Protein AF-A0A523WJW7-F1 (afdb_monomer)

Radius of gyration: 17.81 Å; Cα contacts (8 Å, |Δi|>4): 23; chains: 1; bounding box: 46×19×58 Å

Sequence (70 aa):
MKGRIKSRARVKVLLEISLPDTWGGDCLLSQVYKQAKDSAANIIVQKISASMKDIRVIGKAEVVAILVEE

Solvent-accessible surface area (backbone atoms only — not comparable to full-atom values): 5178 Å² total; per-residue (Å²): 132,86,76,86,77,91,77,85,85,89,83,88,81,89,82,88,84,87,77,92,76,86,76,64,93,82,56,52,68,72,53,50,57,49,51,52,41,55,51,52,52,49,52,51,47,57,64,43,53,76,75,37,94,84,77,73,90,89,72,81,80,79,84,91,80,84,89,84,86,134

Mean predicted aligned error: 8.73 Å

Foldseek 3Di:
DPDDDPDDDDDDDDDDDDDPDDDDPPDDPVRVQVVVQVVVVVVCCVVVVVPDVPDDDDDRDGDPDDDDDD

Structure (mmCIF, N/CA/C/O backbone):
data_AF-A0A523WJW7-F1
#
_entry.id   AF-A0A523WJW7-F1
#
loop_
_atom_site.group_PDB
_atom_site.id
_atom_site.type_symbol
_atom_site.label_atom_id
_atom_site.label_alt_id
_atom_site.label_comp_id
_atom_site.label_asym_id
_atom_site.label_entity_id
_atom_site.label_seq_id
_atom_site.pdbx_PDB_ins_code
_atom_site.Cartn_x
_atom_site.Cartn_y
_atom_site.Cartn_z
_atom_site.occupancy
_atom_site.B_iso_or_equiv
_atom_site.auth_seq_id
_atom_site.auth_comp_id
_atom_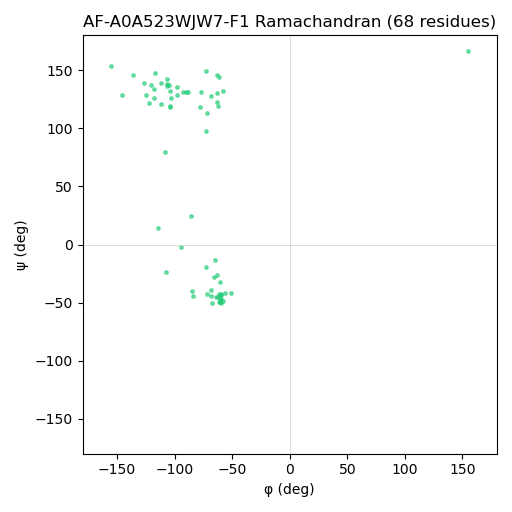site.auth_asym_id
_atom_site.auth_atom_id
_atom_site.pdbx_PDB_model_num
ATOM 1 N N . MET A 1 1 ? -31.536 7.493 34.760 1.00 46.06 1 MET A N 1
ATOM 2 C CA . MET A 1 1 ? -30.585 7.812 33.669 1.00 46.06 1 MET A CA 1
ATOM 3 C C . MET A 1 1 ? -30.010 6.505 33.135 1.00 46.06 1 MET A C 1
ATOM 5 O O . MET A 1 1 ? -29.365 5.801 33.899 1.00 46.06 1 MET A O 1
ATOM 9 N N . LYS A 1 2 ? -30.301 6.121 31.883 1.00 50.53 2 LYS A N 1
ATOM 10 C CA . LYS A 1 2 ? -29.731 4.900 31.278 1.00 50.53 2 LYS A CA 1
ATOM 11 C C . LYS A 1 2 ? -28.208 5.055 31.185 1.00 50.53 2 LYS A C 1
ATOM 13 O O . LYS A 1 2 ? -27.729 6.028 30.605 1.00 50.53 2 LYS A O 1
ATOM 18 N N . GLY A 1 3 ? -27.467 4.130 31.798 1.00 55.25 3 GLY A N 1
ATOM 19 C CA . GLY A 1 3 ? -26.005 4.137 31.809 1.00 55.25 3 GLY A CA 1
ATOM 20 C C . GLY A 1 3 ? -25.446 4.104 30.388 1.00 55.25 3 GLY A C 1
ATOM 21 O O . GLY A 1 3 ? -25.892 3.316 29.556 1.00 55.25 3 GLY A O 1
ATOM 22 N N . ARG A 1 4 ? -24.482 4.981 30.092 1.00 58.56 4 ARG A N 1
ATOM 23 C CA . ARG A 1 4 ? -23.756 4.958 28.817 1.00 58.56 4 ARG A CA 1
ATOM 24 C C . ARG A 1 4 ? -23.009 3.628 28.699 1.00 58.56 4 ARG A C 1
ATOM 26 O O . ARG A 1 4 ? -22.131 3.344 29.509 1.00 58.56 4 ARG A O 1
ATOM 33 N N . ILE A 1 5 ? -23.332 2.836 27.680 1.00 64.25 5 ILE A N 1
ATOM 34 C CA . ILE A 1 5 ? -22.607 1.602 27.367 1.00 64.25 5 ILE A CA 1
ATOM 35 C C . ILE A 1 5 ? -21.313 1.995 26.646 1.00 64.25 5 ILE A C 1
ATOM 37 O O . ILE A 1 5 ? -21.354 2.585 25.566 1.00 64.25 5 ILE A O 1
ATOM 41 N N . LYS A 1 6 ? -20.153 1.677 27.231 1.00 61.38 6 LYS A N 1
ATOM 42 C CA . LYS A 1 6 ? -18.863 1.787 26.535 1.00 61.38 6 LYS A CA 1
ATOM 43 C C . LYS A 1 6 ? -18.776 0.665 25.499 1.00 61.38 6 LYS A C 1
ATOM 45 O O . LYS A 1 6 ? -18.418 -0.456 25.839 1.00 61.38 6 LYS A O 1
ATOM 50 N N . SER A 1 7 ? -19.098 0.977 24.248 1.00 60.44 7 SER A N 1
ATOM 51 C CA . SER A 1 7 ? -19.005 0.035 23.128 1.00 60.44 7 SER A CA 1
ATOM 52 C C . SER A 1 7 ? -17.812 0.392 22.246 1.00 60.44 7 SER A C 1
ATOM 54 O O . SER A 1 7 ? -17.580 1.566 21.963 1.00 60.44 7 SER A O 1
ATOM 56 N N . ARG A 1 8 ? -17.038 -0.609 21.821 1.00 66.88 8 ARG A N 1
ATOM 57 C CA . ARG A 1 8 ? -15.949 -0.454 20.846 1.00 66.88 8 ARG A CA 1
ATOM 58 C C . ARG A 1 8 ? -16.279 -1.302 19.624 1.00 66.88 8 ARG A C 1
ATOM 60 O O . ARG A 1 8 ? -16.514 -2.496 19.771 1.00 66.88 8 ARG A O 1
ATOM 67 N N . ALA A 1 9 ? -16.267 -0.697 18.442 1.00 65.31 9 ALA A N 1
ATOM 68 C CA . ALA A 1 9 ? -16.410 -1.398 17.170 1.00 65.31 9 ALA A CA 1
ATOM 69 C C . ALA A 1 9 ? -15.053 -1.441 16.460 1.00 65.31 9 ALA A C 1
ATOM 71 O O . ALA A 1 9 ? -14.320 -0.452 16.459 1.00 65.31 9 ALA A O 1
ATOM 72 N N . ARG A 1 10 ? -14.712 -2.587 15.865 1.00 70.12 10 ARG A N 1
ATOM 73 C CA . ARG A 1 10 ? -13.587 -2.699 14.930 1.00 70.12 10 ARG A CA 1
ATOM 74 C C . ARG A 1 10 ? -14.154 -2.749 13.524 1.00 70.12 10 ARG A C 1
ATOM 76 O O . ARG A 1 10 ? -14.994 -3.5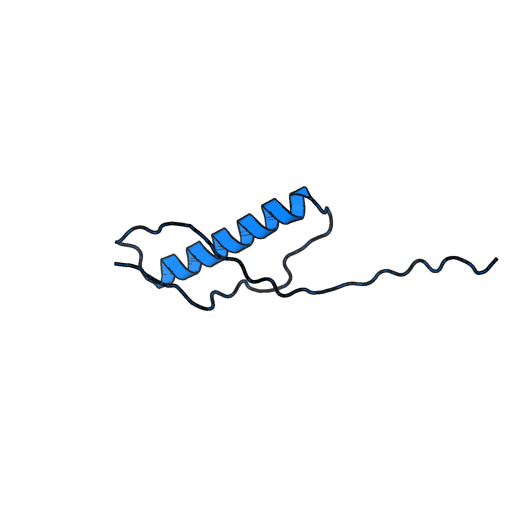96 13.242 1.00 70.12 10 ARG A O 1
ATOM 83 N N . VAL A 1 11 ? -13.683 -1.857 12.664 1.00 60.41 11 VAL A N 1
ATOM 84 C CA . VAL A 1 11 ? -14.111 -1.769 11.268 1.00 60.41 11 VAL A CA 1
ATOM 85 C C . VAL A 1 11 ? -12.897 -2.023 10.387 1.00 60.41 11 VAL A C 1
ATOM 87 O O . VAL A 1 11 ? -11.824 -1.476 10.639 1.00 60.41 11 VAL A O 1
ATOM 90 N N . LYS A 1 12 ? -13.063 -2.875 9.374 1.00 71.00 12 LYS A N 1
ATOM 91 C CA . LYS A 1 12 ? -12.077 -3.074 8.312 1.00 71.00 12 LYS A CA 1
ATOM 92 C C . LYS A 1 12 ? -12.587 -2.361 7.068 1.00 71.00 12 LYS A C 1
ATOM 94 O O . LYS A 1 12 ? -13.743 -2.538 6.702 1.00 71.00 12 LYS A O 1
ATOM 99 N N . VAL A 1 13 ? -11.722 -1.581 6.437 1.00 66.44 13 VAL A N 1
ATOM 100 C CA . VAL A 1 13 ? -12.028 -0.854 5.204 1.00 66.44 13 VAL A CA 1
ATOM 101 C C . VAL A 1 13 ? -11.045 -1.320 4.137 1.00 66.44 13 VAL A C 1
ATOM 103 O O . VAL A 1 13 ? -9.867 -1.517 4.440 1.00 66.44 13 VAL A O 1
ATOM 106 N N . LEU A 1 14 ? -11.535 -1.543 2.920 1.00 73.75 14 LEU A N 1
ATOM 107 C CA . LEU A 1 14 ? -10.693 -1.729 1.743 1.00 73.75 14 LEU A CA 1
ATOM 108 C C . LEU A 1 14 ? -10.470 -0.349 1.123 1.00 73.75 14 LEU A C 1
ATOM 110 O O . LEU A 1 14 ? -11.427 0.405 0.963 1.00 73.75 14 LEU A O 1
ATOM 114 N N . LEU A 1 15 ? -9.220 -0.014 0.827 1.00 72.69 15 LEU A N 1
ATOM 115 C CA . LEU A 1 15 ? -8.842 1.276 0.269 1.00 72.69 15 LEU A CA 1
ATOM 116 C C . LEU A 1 15 ? -8.074 1.038 -1.027 1.00 72.69 15 LEU A C 1
ATOM 118 O O . LEU A 1 15 ? -7.107 0.280 -1.030 1.00 72.69 15 LEU A O 1
ATOM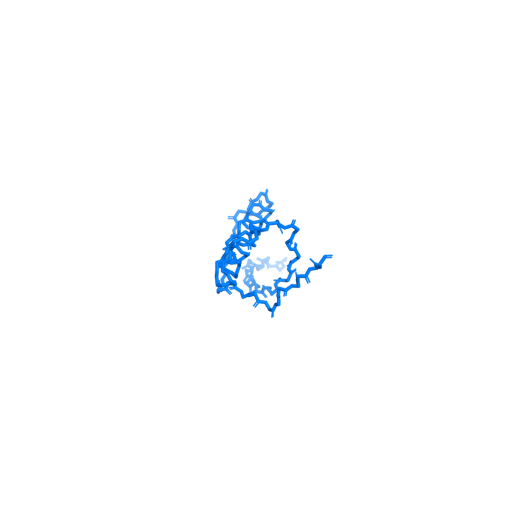 122 N N . GLU A 1 16 ? -8.494 1.713 -2.089 1.00 72.38 16 GLU A N 1
ATOM 123 C CA . GLU A 1 16 ? -7.747 1.822 -3.337 1.00 72.38 16 GLU A CA 1
ATOM 124 C C . GLU A 1 16 ? -7.136 3.223 -3.416 1.00 72.38 16 GLU A C 1
ATOM 126 O O . GLU A 1 16 ? -7.779 4.206 -3.039 1.00 72.38 16 GLU A O 1
ATOM 131 N N . ILE A 1 17 ? -5.881 3.310 -3.853 1.00 75.12 17 ILE A N 1
ATOM 132 C CA . ILE A 1 17 ? -5.160 4.574 -4.015 1.00 75.12 17 ILE A CA 1
ATOM 133 C C . ILE A 1 17 ? -4.404 4.573 -5.340 1.00 75.12 17 ILE A C 1
ATOM 135 O O . ILE A 1 17 ? -3.888 3.540 -5.764 1.00 75.12 17 ILE A O 1
ATOM 139 N N . SER A 1 18 ? -4.298 5.743 -5.962 1.00 78.06 18 SER A N 1
ATOM 140 C CA . SER A 1 18 ? -3.449 5.957 -7.134 1.00 78.06 18 SER A CA 1
ATOM 141 C C . SER A 1 18 ? -2.076 6.451 -6.683 1.00 78.06 18 SER A C 1
ATOM 143 O O . SER A 1 18 ? -1.986 7.377 -5.874 1.00 78.06 18 SER A O 1
ATOM 145 N N . LEU A 1 19 ? -1.011 5.841 -7.202 1.00 78.56 19 LEU A N 1
ATOM 146 C CA . LEU A 1 19 ? 0.370 6.244 -6.939 1.00 78.56 19 LEU A CA 1
ATOM 147 C C . LEU A 1 19 ? 0.928 6.992 -8.155 1.00 78.56 19 LEU A C 1
ATOM 149 O O . LEU A 1 19 ? 1.023 6.379 -9.214 1.00 78.56 19 LEU A O 1
ATOM 153 N N . PRO A 1 20 ? 1.317 8.271 -8.030 1.00 76.38 20 PRO A N 1
ATOM 154 C CA . PRO A 1 20 ? 1.938 9.029 -9.117 1.00 76.38 20 PRO A CA 1
ATOM 155 C C . PRO A 1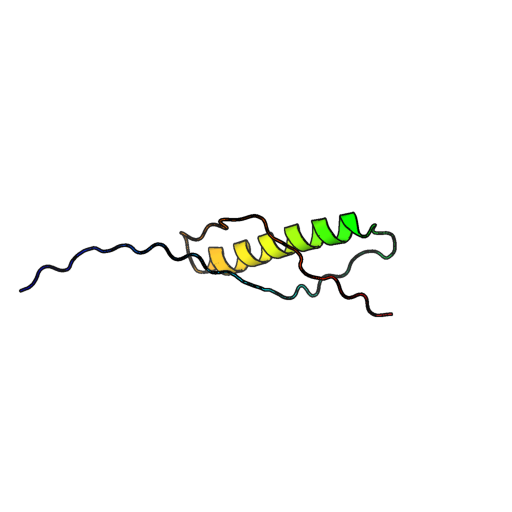 20 ? 3.465 8.816 -9.194 1.00 76.38 20 PRO A C 1
ATOM 157 O O . PRO A 1 20 ? 4.185 9.700 -9.653 1.00 76.38 20 PRO A O 1
ATOM 160 N N . ASP A 1 21 ? 3.974 7.689 -8.689 1.00 79.25 21 ASP A N 1
ATOM 161 C CA . ASP A 1 21 ? 5.410 7.404 -8.660 1.00 79.25 21 ASP A CA 1
ATOM 162 C C . ASP A 1 21 ? 5.924 7.084 -10.071 1.00 79.25 21 ASP A C 1
ATOM 164 O O . ASP A 1 21 ? 5.212 6.518 -10.899 1.00 79.25 21 ASP A O 1
ATOM 168 N N . THR A 1 22 ? 7.185 7.421 -10.336 1.00 80.44 22 THR A N 1
ATOM 169 C CA . THR A 1 22 ? 7.886 7.042 -11.564 1.00 80.44 22 THR A CA 1
ATOM 170 C C . THR A 1 22 ? 8.898 5.945 -11.269 1.00 80.44 22 THR A C 1
ATOM 172 O O . THR A 1 22 ? 9.558 5.936 -10.229 1.00 80.44 22 THR A O 1
ATOM 175 N N . TRP A 1 23 ? 9.031 5.007 -12.202 1.00 84.00 23 TRP A N 1
ATOM 176 C CA . TRP A 1 23 ? 9.965 3.889 -12.097 1.00 84.00 23 TRP A CA 1
ATOM 177 C C . TRP 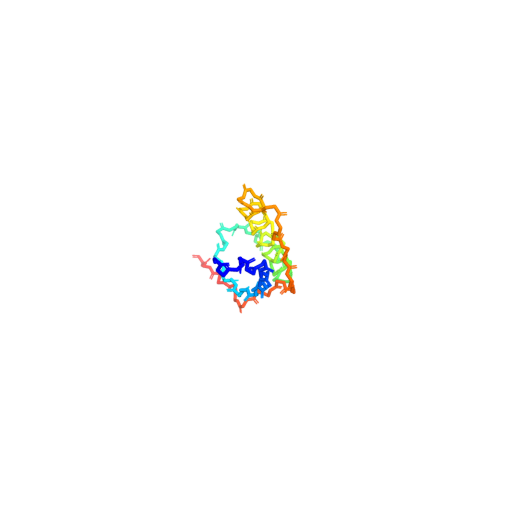A 1 23 ? 10.996 3.975 -13.219 1.00 84.00 23 TRP A C 1
ATOM 179 O O . TRP A 1 23 ? 10.701 4.472 -14.305 1.00 84.00 23 TRP A O 1
ATOM 189 N N . GLY A 1 24 ? 12.221 3.521 -12.948 1.00 82.94 24 GLY A N 1
ATOM 190 C CA . GLY A 1 24 ? 13.281 3.505 -13.955 1.00 82.94 24 GLY A CA 1
ATOM 191 C C . GLY A 1 24 ? 12.902 2.620 -15.144 1.00 82.94 24 GLY A C 1
ATOM 192 O O . GLY A 1 24 ? 12.280 1.575 -14.962 1.00 82.94 24 GLY A O 1
ATOM 193 N N . GLY A 1 25 ? 13.294 3.020 -16.357 1.00 81.12 25 GLY A N 1
ATOM 194 C CA . GLY A 1 25 ? 12.993 2.266 -17.583 1.00 81.12 25 GLY A CA 1
ATOM 195 C C . GLY A 1 25 ? 13.653 0.881 -17.653 1.00 81.12 25 GLY A C 1
ATOM 196 O O . GLY A 1 25 ? 13.273 0.057 -18.476 1.00 81.12 25 GLY A O 1
ATOM 197 N N . ASP A 1 26 ? 14.621 0.612 -16.779 1.00 86.62 26 ASP A N 1
ATOM 198 C CA . ASP A 1 26 ? 15.309 -0.668 -16.603 1.00 86.62 26 ASP A CA 1
ATOM 199 C C . ASP A 1 26 ? 14.689 -1.550 -15.502 1.00 86.62 26 ASP A C 1
ATOM 201 O O . ASP A 1 26 ? 15.137 -2.679 -15.282 1.00 86.62 26 ASP A O 1
ATOM 205 N N . CYS A 1 27 ? 13.651 -1.073 -14.806 1.00 86.25 27 CYS A N 1
ATOM 206 C CA . CYS A 1 27 ? 12.978 -1.861 -13.782 1.00 86.25 27 CYS A CA 1
ATOM 207 C C . CYS A 1 27 ? 12.214 -3.033 -14.403 1.00 86.25 27 CYS A C 1
ATOM 209 O O . CYS A 1 27 ? 11.339 -2.874 -15.255 1.00 86.25 27 CYS A O 1
ATOM 211 N N . LEU A 1 28 ? 12.466 -4.232 -13.885 1.00 90.88 28 LEU A N 1
ATOM 212 C CA . LEU A 1 28 ? 11.628 -5.389 -14.163 1.00 90.88 28 LEU A CA 1
ATOM 213 C C . LEU A 1 28 ? 10.220 -5.141 -13.621 1.00 90.88 28 LEU A C 1
ATOM 215 O O . LEU A 1 28 ? 10.051 -4.593 -12.530 1.00 90.88 28 LEU A O 1
ATOM 219 N N . LEU A 1 29 ? 9.206 -5.658 -14.316 1.00 87.94 29 LEU A N 1
ATOM 220 C CA . LEU A 1 29 ? 7.809 -5.548 -13.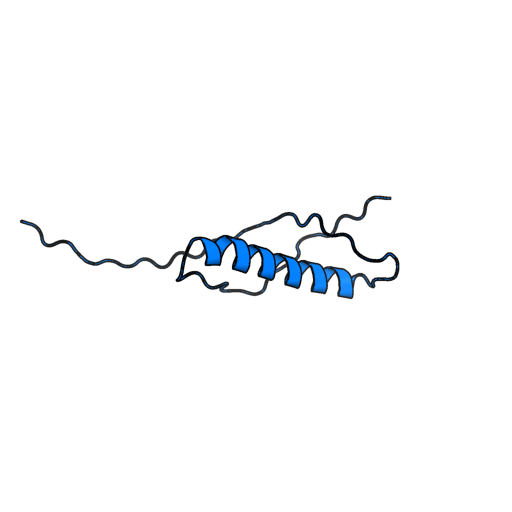889 1.00 87.94 29 LEU A CA 1
ATOM 221 C C . LEU A 1 29 ? 7.618 -5.991 -12.426 1.00 87.94 29 LEU A C 1
ATOM 223 O O . LEU A 1 29 ? 6.963 -5.312 -11.643 1.00 87.94 29 LEU A O 1
ATOM 227 N N . SER A 1 30 ? 8.264 -7.084 -12.009 1.00 86.81 30 SER A N 1
ATOM 228 C CA . SER A 1 30 ? 8.222 -7.575 -10.624 1.00 86.81 30 SER A CA 1
ATOM 229 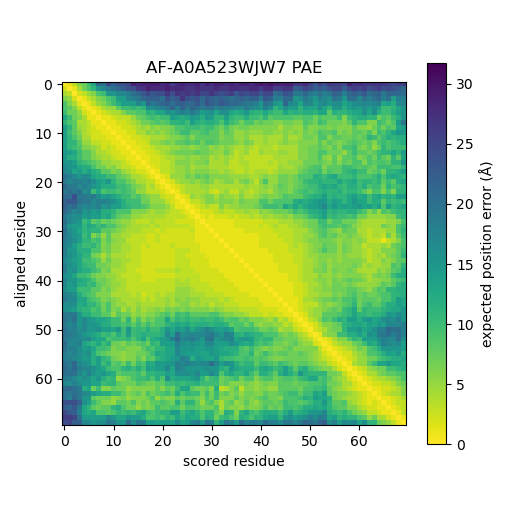C C . SER A 1 30 ? 8.775 -6.578 -9.597 1.00 86.81 30 SER A C 1
ATOM 231 O O . SER A 1 30 ? 8.281 -6.525 -8.467 1.00 86.81 30 SER A O 1
ATOM 233 N N . GLN A 1 31 ? 9.767 -5.769 -9.977 1.00 88.81 31 GLN A N 1
ATOM 234 C CA . GLN A 1 31 ? 10.304 -4.699 -9.139 1.00 88.81 31 GLN A CA 1
ATOM 235 C C . GLN A 1 31 ? 9.302 -3.552 -9.030 1.00 88.81 31 GLN A C 1
ATOM 237 O O . GLN A 1 31 ? 9.069 -3.087 -7.917 1.00 88.81 31 GLN A O 1
ATOM 242 N N . VAL A 1 32 ? 8.647 -3.170 -10.132 1.00 89.94 32 VAL A N 1
ATOM 243 C CA . VAL A 1 32 ? 7.599 -2.134 -10.130 1.00 89.94 32 VAL A CA 1
ATOM 244 C C . VAL A 1 32 ? 6.439 -2.540 -9.220 1.00 89.94 32 VAL A C 1
ATOM 246 O O . VAL A 1 32 ? 6.056 -1.784 -8.332 1.00 89.94 32 VAL A O 1
ATOM 249 N N . TYR A 1 33 ? 5.945 -3.778 -9.341 1.00 89.19 33 TYR A N 1
ATOM 250 C CA . TYR A 1 33 ? 4.900 -4.308 -8.455 1.00 89.19 33 TYR A CA 1
ATOM 251 C C . TYR A 1 33 ? 5.292 -4.242 -6.975 1.00 89.19 33 TYR A C 1
ATOM 253 O O . TYR A 1 33 ? 4.460 -3.914 -6.126 1.00 89.19 33 TYR A O 1
ATOM 261 N N . LYS A 1 34 ? 6.544 -4.577 -6.645 1.00 88.50 34 LYS A N 1
ATOM 262 C CA . LYS A 1 34 ? 7.036 -4.517 -5.266 1.00 88.50 34 LYS A CA 1
ATOM 263 C C . LYS A 1 34 ? 7.109 -3.072 -4.770 1.00 88.50 34 LYS A C 1
ATOM 265 O O . LYS A 1 34 ? 6.565 -2.773 -3.713 1.00 88.50 34 LYS A O 1
ATOM 270 N N . GLN A 1 35 ? 7.730 -2.189 -5.547 1.00 88.19 35 GLN A N 1
ATOM 271 C CA . GLN A 1 35 ? 7.898 -0.781 -5.189 1.00 88.19 35 GLN A CA 1
ATOM 272 C C . GLN A 1 35 ? 6.545 -0.080 -5.028 1.00 88.19 35 GLN A C 1
ATOM 274 O O . GLN A 1 35 ? 6.338 0.606 -4.034 1.00 88.19 35 GLN A 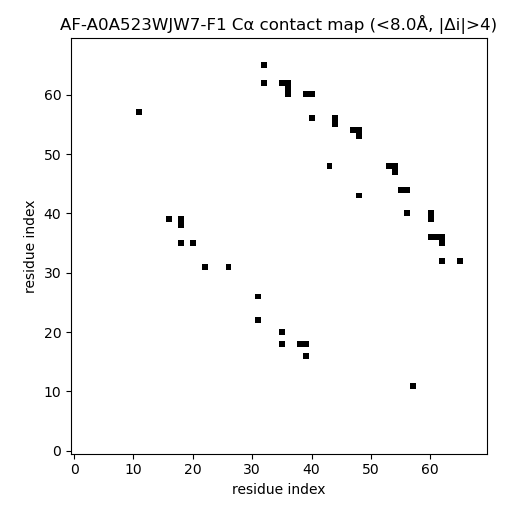O 1
ATOM 279 N N . ALA A 1 36 ? 5.586 -0.339 -5.921 1.00 87.94 36 ALA A N 1
ATOM 280 C CA . ALA A 1 36 ? 4.228 0.187 -5.810 1.00 87.94 36 ALA A CA 1
ATOM 281 C C . ALA A 1 36 ? 3.538 -0.267 -4.508 1.00 87.94 36 ALA A C 1
ATOM 283 O O . ALA A 1 36 ? 2.939 0.546 -3.805 1.00 87.94 36 ALA A O 1
ATOM 284 N N . LYS A 1 37 ? 3.659 -1.547 -4.121 1.00 87.25 37 LYS A N 1
ATOM 285 C CA . LYS A 1 37 ? 3.116 -2.034 -2.835 1.00 87.25 37 LYS A CA 1
ATOM 286 C C . LYS A 1 37 ? 3.738 -1.321 -1.638 1.00 87.25 37 LYS A C 1
ATOM 288 O O . LYS A 1 37 ? 3.013 -0.939 -0.717 1.00 87.25 37 LYS A O 1
ATOM 293 N N . ASP A 1 38 ? 5.056 -1.151 -1.657 1.00 87.50 38 ASP A N 1
ATOM 294 C CA . ASP A 1 38 ? 5.802 -0.537 -0.561 1.00 87.50 38 ASP A CA 1
ATOM 295 C C . ASP A 1 38 ? 5.468 0.965 -0.439 1.00 87.50 38 ASP A C 1
ATOM 297 O O . ASP A 1 38 ? 5.166 1.443 0.660 1.00 87.50 38 ASP A O 1
ATOM 301 N N . SER A 1 39 ? 5.407 1.694 -1.560 1.00 87.25 39 SER A N 1
ATOM 302 C CA . SER A 1 39 ? 4.957 3.094 -1.614 1.00 87.25 39 SER A CA 1
ATOM 303 C C . SER A 1 39 ? 3.525 3.257 -1.103 1.00 87.25 39 SER A C 1
ATOM 305 O O . SER A 1 39 ? 3.268 4.113 -0.252 1.00 87.25 39 SER A O 1
ATOM 307 N N . ALA A 1 40 ? 2.595 2.404 -1.550 1.00 84.50 40 ALA A N 1
ATOM 308 C CA . ALA A 1 40 ? 1.206 2.438 -1.097 1.00 84.50 40 ALA A CA 1
ATOM 309 C C . ALA A 1 40 ? 1.091 2.275 0.422 1.00 84.50 40 ALA A C 1
ATOM 311 O O . ALA A 1 40 ? 0.426 3.072 1.091 1.00 84.50 40 ALA A O 1
ATOM 312 N N . ALA A 1 41 ? 1.766 1.268 0.981 1.00 83.00 41 ALA A N 1
ATOM 313 C CA . ALA A 1 41 ? 1.779 1.037 2.419 1.00 83.00 41 ALA A CA 1
ATOM 314 C C . ALA A 1 41 ? 2.343 2.248 3.179 1.00 83.00 41 ALA A C 1
ATOM 316 O O . ALA A 1 41 ? 1.752 2.671 4.176 1.00 83.00 41 ALA A O 1
ATOM 317 N N . ASN A 1 42 ? 3.429 2.845 2.683 1.00 83.88 42 ASN A N 1
ATOM 318 C CA . ASN A 1 42 ? 4.046 4.016 3.300 1.00 83.88 42 ASN A CA 1
ATOM 319 C C . ASN A 1 42 ? 3.129 5.242 3.288 1.00 83.88 42 ASN A C 1
ATOM 321 O O . ASN A 1 42 ? 2.980 5.884 4.328 1.00 83.88 42 ASN A O 1
ATOM 325 N N . ILE A 1 43 ? 2.471 5.548 2.166 1.00 81.19 43 ILE A N 1
ATOM 326 C CA . ILE A 1 43 ? 1.534 6.678 2.079 1.00 81.19 43 ILE A CA 1
ATOM 327 C C . ILE A 1 43 ? 0.366 6.477 3.042 1.00 81.19 43 ILE A C 1
ATOM 329 O O . ILE A 1 43 ? 0.009 7.400 3.775 1.00 81.19 43 ILE A O 1
ATOM 333 N N . ILE A 1 44 ? -0.207 5.271 3.073 1.00 79.75 44 ILE A N 1
ATOM 334 C CA . ILE A 1 44 ? -1.317 4.940 3.970 1.00 79.75 44 ILE A CA 1
ATOM 335 C C . ILE A 1 44 ? -0.881 5.122 5.423 1.00 79.75 44 ILE A C 1
ATOM 337 O O . ILE A 1 44 ? -1.564 5.808 6.180 1.00 79.75 44 ILE A O 1
ATOM 341 N N . VAL A 1 45 ? 0.270 4.573 5.817 1.00 78.75 45 VAL A N 1
ATOM 342 C CA . VAL A 1 45 ? 0.796 4.744 7.176 1.00 78.75 45 VAL A CA 1
ATOM 343 C C . VAL A 1 45 ? 1.032 6.221 7.479 1.00 78.75 45 VAL A C 1
ATOM 345 O O . VAL A 1 45 ? 0.521 6.712 8.476 1.00 78.75 45 VAL A O 1
ATOM 348 N N . GLN A 1 46 ? 1.719 6.973 6.622 1.00 80.50 46 GLN A N 1
ATOM 349 C CA . GLN A 1 46 ? 1.994 8.389 6.880 1.00 80.50 46 GLN A CA 1
ATOM 350 C C . GLN A 1 46 ? 0.716 9.227 7.002 1.00 80.50 46 GLN A C 1
ATOM 352 O O . GLN A 1 46 ? 0.561 9.978 7.965 1.00 80.50 46 GLN A O 1
ATOM 357 N N . LYS A 1 47 ? -0.217 9.096 6.052 1.00 77.19 47 LYS A N 1
ATOM 358 C CA . LYS A 1 47 ? -1.454 9.890 6.028 1.00 77.19 47 LYS A CA 1
ATOM 359 C C . LYS A 1 47 ? -2.387 9.518 7.168 1.00 77.19 47 LYS A C 1
ATOM 361 O O . LYS A 1 47 ? -3.003 10.398 7.760 1.00 77.19 47 LYS A O 1
ATOM 366 N N . ILE A 1 48 ? -2.477 8.233 7.492 1.00 75.69 48 ILE A N 1
ATOM 367 C CA . ILE A 1 48 ? -3.401 7.767 8.514 1.00 75.69 48 ILE A CA 1
ATOM 368 C C . ILE A 1 48 ? -2.805 7.908 9.917 1.00 75.69 48 ILE A C 1
ATOM 370 O O . ILE A 1 48 ? -3.494 8.397 10.812 1.00 75.69 48 ILE A O 1
ATOM 374 N N . SER A 1 49 ? -1.544 7.532 10.137 1.00 68.69 49 SER A N 1
ATOM 375 C CA . SER A 1 49 ? -0.901 7.643 11.454 1.00 68.69 49 SER A CA 1
ATOM 376 C C . SER A 1 49 ? -0.733 9.095 11.900 1.00 68.69 49 SER A C 1
ATOM 378 O O . SER A 1 49 ? -0.786 9.362 13.099 1.00 68.69 49 SER A O 1
ATOM 380 N N . ALA A 1 50 ? -0.612 10.045 10.965 1.00 67.94 50 ALA A N 1
ATOM 381 C CA . ALA A 1 50 ? -0.650 11.471 11.289 1.00 67.94 50 ALA A CA 1
ATOM 382 C C . ALA A 1 50 ? -2.003 11.914 11.881 1.00 67.94 50 ALA A C 1
ATOM 384 O O . ALA A 1 50 ? -2.055 12.882 12.637 1.00 67.94 50 ALA A O 1
ATOM 385 N N . SER A 1 51 ? -3.097 11.217 11.559 1.00 66.12 51 SER A N 1
ATOM 386 C CA . SER A 1 51 ? -4.457 11.590 11.969 1.00 66.12 51 SER A CA 1
ATOM 387 C C . SER A 1 51 ? -5.057 10.685 13.049 1.00 66.12 51 SER A C 1
ATOM 389 O O . SER A 1 51 ? -5.951 11.121 13.772 1.00 66.12 51 SER A O 1
ATOM 391 N N . MET A 1 52 ? -4.596 9.438 13.195 1.00 63.78 52 MET A N 1
ATOM 392 C CA . MET A 1 52 ? -5.154 8.468 14.145 1.00 63.78 52 MET A CA 1
ATOM 393 C C . MET A 1 52 ? -4.077 7.545 14.731 1.00 63.78 52 MET A C 1
ATOM 395 O O . MET A 1 52 ? -3.344 6.880 14.003 1.00 63.78 52 MET A O 1
ATOM 399 N N . LYS A 1 53 ? -4.032 7.441 16.068 1.00 61.34 53 LYS A N 1
ATOM 400 C CA . LYS A 1 53 ? -3.026 6.647 16.807 1.00 61.34 53 LYS A CA 1
ATOM 401 C C . LYS A 1 53 ? -3.219 5.125 16.723 1.00 61.34 53 LYS A C 1
ATOM 403 O O . LYS A 1 53 ? -2.270 4.390 16.970 1.00 61.34 53 LYS A O 1
ATOM 408 N N . ASP A 1 54 ? -4.416 4.655 16.366 1.00 62.22 54 ASP A N 1
ATOM 409 C CA . ASP A 1 54 ? -4.810 3.242 16.501 1.00 62.22 54 ASP A CA 1
ATOM 410 C C . ASP A 1 54 ? -5.057 2.514 15.169 1.00 62.22 54 ASP A C 1
ATOM 412 O O . ASP A 1 54 ? -5.627 1.420 15.158 1.00 62.22 54 ASP A O 1
ATOM 416 N N . ILE A 1 55 ? -4.638 3.080 14.032 1.00 62.75 55 ILE A N 1
ATOM 417 C CA . ILE A 1 55 ? -4.814 2.406 12.740 1.00 62.75 55 ILE A CA 1
ATOM 418 C C . ILE A 1 55 ? -3.622 1.502 12.431 1.00 62.75 55 ILE A C 1
ATOM 420 O O . ILE A 1 55 ? -2.462 1.893 12.527 1.00 62.75 55 ILE A O 1
ATOM 424 N N . ARG A 1 56 ? -3.940 0.261 12.049 1.00 60.75 56 ARG A N 1
ATOM 425 C CA . ARG A 1 56 ? -2.994 -0.748 11.573 1.00 60.75 56 ARG A CA 1
ATOM 426 C C . ARG A 1 56 ? -3.472 -1.265 10.224 1.00 60.75 56 ARG A C 1
ATOM 428 O O . ARG A 1 56 ? -4.663 -1.515 10.049 1.00 60.75 56 ARG A O 1
ATOM 435 N N . VAL A 1 57 ? -2.548 -1.469 9.293 1.00 65.75 57 VAL A N 1
ATOM 436 C CA . VAL A 1 57 ? -2.843 -2.143 8.024 1.00 65.75 57 VAL A CA 1
ATOM 437 C C . VAL A 1 57 ? -3.049 -3.634 8.317 1.00 65.75 57 VAL A C 1
ATOM 439 O O . VAL A 1 57 ? -2.125 -4.315 8.754 1.00 65.75 57 VAL A O 1
ATOM 442 N N . ILE A 1 58 ? -4.275 -4.140 8.137 1.00 60.31 58 ILE A N 1
ATOM 443 C CA . ILE A 1 58 ? -4.630 -5.552 8.375 1.00 60.31 58 ILE A CA 1
ATOM 444 C C . ILE A 1 58 ? -4.857 -6.245 7.025 1.00 60.31 58 ILE A C 1
ATOM 446 O O . ILE A 1 58 ? -5.993 -6.421 6.575 1.00 60.31 58 ILE A O 1
ATOM 450 N N . GLY A 1 59 ? -3.764 -6.625 6.364 1.00 64.06 59 GLY A N 1
ATOM 451 C CA . GLY A 1 59 ? -3.786 -7.351 5.091 1.00 64.06 59 GLY A CA 1
ATOM 452 C C . GLY A 1 59 ? -2.522 -7.131 4.262 1.00 64.06 59 GLY A C 1
ATOM 453 O O . GLY A 1 59 ? -1.739 -6.231 4.552 1.00 64.06 59 GLY A O 1
ATOM 454 N N . LYS A 1 60 ? -2.324 -7.961 3.230 1.00 64.25 60 LYS A N 1
ATOM 455 C CA . LYS A 1 60 ? -1.297 -7.719 2.208 1.00 64.25 60 LYS A CA 1
ATOM 456 C C . LYS A 1 60 ? -1.816 -6.643 1.255 1.00 64.25 60 LYS A C 1
ATOM 458 O O . LYS A 1 60 ? -2.942 -6.765 0.784 1.00 64.25 60 LYS A O 1
ATOM 463 N N . ALA A 1 61 ? -1.007 -5.624 0.973 1.00 66.62 61 ALA A N 1
ATOM 464 C CA . ALA A 1 61 ? -1.291 -4.702 -0.118 1.00 66.62 61 ALA A CA 1
ATOM 465 C C . ALA A 1 61 ? -1.265 -5.476 -1.447 1.00 66.62 61 ALA A C 1
ATOM 467 O O . ALA A 1 61 ? -0.333 -6.246 -1.724 1.00 66.62 61 ALA A O 1
ATOM 468 N N . GLU A 1 62 ? -2.306 -5.298 -2.247 1.00 72.69 62 GLU A N 1
ATOM 469 C CA . GLU A 1 62 ? -2.449 -5.902 -3.565 1.00 72.69 62 GLU A CA 1
ATOM 470 C C . GLU A 1 62 ? -2.358 -4.803 -4.622 1.00 72.69 62 GLU A C 1
ATOM 472 O O . GLU A 1 62 ? -2.874 -3.709 -4.424 1.00 72.69 62 GLU A O 1
ATOM 477 N N . VAL A 1 63 ? -1.653 -5.086 -5.716 1.00 70.31 63 VAL A N 1
ATOM 478 C CA . VAL A 1 63 ? -1.606 -4.199 -6.882 1.00 70.31 63 VAL A CA 1
ATOM 479 C C . VAL A 1 63 ? -2.505 -4.843 -7.915 1.00 70.31 63 VAL A C 1
ATOM 481 O O . VAL A 1 63 ? -2.254 -5.983 -8.302 1.00 70.31 63 VAL A O 1
ATOM 484 N N . VAL A 1 64 ? -3.553 -4.125 -8.305 1.00 76.06 64 VAL A N 1
ATOM 485 C CA . VAL A 1 64 ? -4.595 -4.629 -9.206 1.00 76.06 64 VAL A CA 1
ATOM 486 C C . VAL A 1 64 ? -4.183 -4.453 -10.670 1.00 76.06 64 VAL A C 1
ATOM 488 O O . VAL A 1 64 ? -4.383 -5.358 -11.473 1.00 76.06 64 VAL A O 1
ATOM 491 N N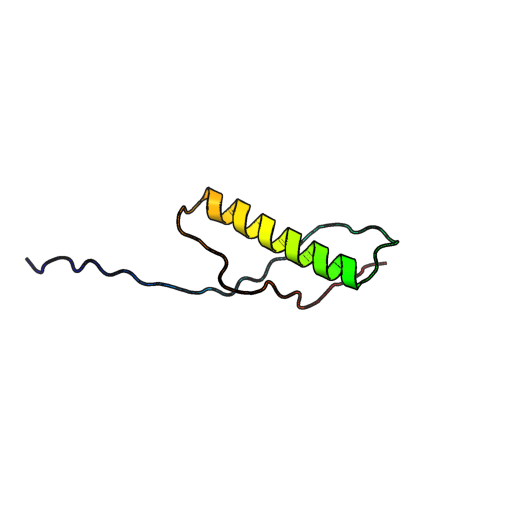 . ALA A 1 65 ? -3.562 -3.322 -11.015 1.00 70.00 65 ALA A N 1
ATOM 492 C CA . ALA A 1 65 ? -3.045 -3.049 -12.352 1.00 70.00 65 ALA A CA 1
ATOM 493 C C . ALA A 1 65 ? -1.903 -2.023 -12.303 1.00 70.00 65 ALA A C 1
ATOM 495 O O . ALA A 1 65 ? -1.852 -1.186 -11.401 1.00 70.00 65 ALA A O 1
ATOM 496 N N . ILE A 1 66 ? -1.008 -2.086 -13.291 1.00 73.38 66 ILE A N 1
ATOM 497 C CA . ILE A 1 66 ? -0.005 -1.055 -13.580 1.00 73.38 66 ILE A CA 1
ATOM 498 C C . ILE A 1 66 ? -0.245 -0.618 -15.020 1.00 73.38 66 ILE A C 1
ATOM 500 O O . ILE A 1 66 ? -0.219 -1.452 -15.925 1.00 73.38 66 ILE A O 1
ATOM 504 N N . LEU A 1 67 ? -0.510 0.670 -15.211 1.00 75.38 67 LEU A N 1
ATOM 505 C CA . LEU A 1 67 ? -0.660 1.283 -16.525 1.00 75.38 67 LEU A CA 1
ATOM 506 C C . LEU A 1 67 ? 0.674 1.937 -16.887 1.00 75.38 67 LEU A C 1
ATOM 508 O O . LEU A 1 67 ? 1.239 2.663 -16.073 1.00 75.38 67 LEU A O 1
ATOM 512 N N . VAL A 1 68 ? 1.185 1.633 -18.077 1.00 72.75 68 VAL A N 1
ATOM 513 C CA . VAL A 1 68 ? 2.406 2.230 -18.627 1.00 72.75 68 VAL A CA 1
ATOM 514 C C . VAL A 1 68 ? 1.975 3.093 -19.805 1.00 72.75 68 VAL A C 1
ATOM 516 O O . VAL A 1 68 ? 1.327 2.582 -20.717 1.00 72.75 68 VAL A O 1
ATOM 519 N N . GLU A 1 69 ? 2.280 4.387 -19.752 1.00 62.09 69 GLU A N 1
ATOM 520 C CA . GLU A 1 69 ? 2.047 5.331 -20.850 1.00 62.09 69 GLU A CA 1
ATOM 521 C C . GLU A 1 69 ? 3.361 5.514 -21.632 1.00 62.09 69 GLU A C 1
ATOM 523 O O . GLU A 1 69 ? 4.427 5.594 -21.016 1.00 62.09 69 GLU A O 1
ATOM 528 N N . GLU A 1 70 ? 3.280 5.501 -22.969 1.00 50.03 70 GLU A N 1
ATOM 529 C CA . GLU A 1 70 ? 4.403 5.741 -23.899 1.00 50.03 70 GLU A CA 1
ATOM 530 C C . GLU A 1 70 ? 4.718 7.233 -24.069 1.00 50.03 70 GLU A C 1
ATOM 532 O O . GLU A 1 70 ? 3.763 8.043 -24.142 1.00 50.03 70 GLU A O 1
#

pLDDT: mean 73.52, std 10.97, range [46.06, 90.88]

Secondary structure (DSSP, 8-state):
-PPPP-------------------TT--HHHHHHHHHHHHHHHHHHHHHTT-TT----S-----------